Protein AF-A0A5N4E7I3-F1 (afdb_monomer)

Secondary structure (DSSP, 8-state):
---HHHHHHHHHHHTT-TTHHHHHHHHHH-TT-TTHHHHHHHHHHHHHSS-HHHHHHHHTTHHHHHHHHHHHHHH--TT--HHHHHHHHHHHHHHHB-TTSPBP-EEEEPP-TTS--SS--GGGS-S-HHHHHHHHTSPPPEEEEE--PPP-SS--TTT-

Foldseek 3Di:
DDPPVVLQVCLVCVVVPVVVVVVLLVLLVDQVRPCVLVSLVVLLVLCPDPDVSSVVVSVVCVVSLVVSVVVCVVVPPVVGDCSSQVSVLSNVCVVQADPVRDGDFDKDWDDDLLDDDPVDDNPVVDPPCVVSVVVVPDDTDIDTPDGGDDRDPGDDPVRD

pLDDT: mean 87.38, std 11.58, range [52.47, 97.75]

InterPro domains:
  IPR018619 Hyccin [PF09790] (5-160)
  IPR018619 Hyccin [PTHR31220] (2-160)

Organism: Camelus dromedarius (NCBI:txid9838)

Nearest PDB structures (foldseek):
  6bq1-assembly1_C  TM=8.301E-01  e=1.038E-11  Homo sapiens
  9b9g-assembly1_E  TM=8.744E-01  e=2.137E-10  Homo sapiens
  3w3v-assembly1_A  TM=6.519E-01  e=4.871E+00  Saccharomyces cerevisiae S288C

Solvent-accessible surface area (backbone atoms only — not comparable to full-atom values): 9645 Å² total; per-residue (Å²): 132,79,56,71,73,56,50,55,53,49,51,72,48,52,83,73,47,72,66,50,61,63,51,52,51,51,37,68,72,35,84,84,40,86,59,34,54,64,48,32,53,49,40,40,56,37,43,70,42,93,47,65,64,32,31,52,60,38,55,71,47,44,67,58,54,50,50,52,50,54,54,47,67,71,65,69,52,83,83,58,70,60,43,60,56,52,35,52,46,50,52,49,49,57,64,34,32,46,98,86,66,47,65,40,66,45,64,51,67,56,86,54,72,49,42,72,54,102,86,48,55,38,88,76,60,68,98,54,61,76,59,35,57,59,53,47,72,50,77,75,54,71,45,74,82,40,65,75,56,78,82,67,95,71,82,45,96,86,78,101

Sequence (160 aa):
ALPDTQITNYAATLHRKKTLVPALYKVIQDLNNELLEPVCHQLFELYRSSEVRLKRFTLQFLPELMWVYLRLTVSRDRQSNGCIEALLLGIYNLEIADKDGNNKVLSFTIPSLSKPSIYHEPSTIGSMALTEGALCQHDLIRVVYSDLHPQRETFTAQNR

Mean predicted aligned error: 7.5 Å

Structure (mmCIF, N/CA/C/O backbone):
data_AF-A0A5N4E7I3-F1
#
_entry.id   AF-A0A5N4E7I3-F1
#
loop_
_atom_site.group_PDB
_atom_site.id
_atom_site.type_symbol
_atom_site.label_atom_id
_atom_site.label_alt_id
_atom_site.label_comp_id
_atom_site.label_asym_id
_atom_site.label_entity_id
_atom_site.label_seq_id
_atom_site.pdbx_PDB_ins_code
_atom_site.Cartn_x
_atom_site.Cartn_y
_atom_site.Cartn_z
_atom_site.occupancy
_atom_site.B_iso_or_equiv
_atom_site.auth_seq_id
_atom_site.auth_comp_id
_atom_site.auth_asym_id
_atom_site.auth_atom_id
_atom_site.pdbx_PDB_model_num
ATOM 1 N N . ALA A 1 1 ? 6.390 -11.609 18.947 1.00 55.41 1 ALA A N 1
ATOM 2 C CA . ALA A 1 1 ? 6.247 -11.915 17.509 1.00 55.41 1 ALA A CA 1
ATOM 3 C C . ALA A 1 1 ? 5.877 -13.387 17.352 1.00 55.41 1 ALA A C 1
ATOM 5 O O . ALA A 1 1 ? 6.383 -14.198 18.121 1.00 55.41 1 ALA A O 1
ATOM 6 N N . LEU A 1 2 ? 4.970 -13.725 16.430 1.00 55.78 2 LEU A N 1
ATOM 7 C CA . LEU A 1 2 ? 4.677 -15.124 16.087 1.00 55.78 2 LEU A CA 1
ATOM 8 C C . LEU A 1 2 ? 5.881 -15.729 15.332 1.00 55.78 2 LEU A C 1
ATOM 10 O O . LEU A 1 2 ? 6.520 -14.998 14.581 1.00 55.78 2 LEU A O 1
ATOM 14 N N . PRO A 1 3 ? 6.192 -17.028 15.488 1.00 71.69 3 PRO A N 1
ATOM 15 C CA . PRO A 1 3 ? 7.193 -17.712 14.666 1.00 71.69 3 PRO A CA 1
ATOM 16 C C . PRO A 1 3 ? 6.847 -17.641 13.167 1.00 71.69 3 PRO A C 1
ATOM 18 O O . PRO A 1 3 ? 5.673 -17.767 12.808 1.00 71.69 3 PRO A O 1
ATOM 21 N N . ASP A 1 4 ? 7.843 -17.520 12.284 1.00 67.25 4 ASP A N 1
ATOM 22 C CA . ASP A 1 4 ? 7.648 -17.318 10.830 1.00 67.25 4 ASP A CA 1
ATOM 23 C C . ASP A 1 4 ? 6.758 -18.386 10.161 1.00 67.25 4 ASP A C 1
ATOM 25 O O . ASP A 1 4 ? 5.925 -18.095 9.292 1.00 67.25 4 ASP A O 1
ATOM 29 N N . THR A 1 5 ? 6.856 -19.636 10.620 1.00 71.19 5 THR A N 1
ATOM 30 C CA . THR A 1 5 ? 6.005 -20.746 10.162 1.00 71.19 5 THR A CA 1
ATOM 31 C C . THR A 1 5 ? 4.538 -20.568 10.562 1.00 71.19 5 THR A C 1
ATOM 33 O O . THR A 1 5 ? 3.634 -20.913 9.799 1.00 71.19 5 THR A O 1
ATOM 36 N N . GLN A 1 6 ? 4.268 -19.978 11.728 1.00 80.56 6 GLN A N 1
ATOM 37 C CA . GLN A 1 6 ? 2.908 -19.693 12.192 1.00 80.56 6 GLN A CA 1
ATOM 38 C C . GLN A 1 6 ? 2.298 -18.486 11.468 1.00 80.56 6 GLN A C 1
ATOM 40 O O . GLN A 1 6 ? 1.103 -18.509 11.171 1.00 80.56 6 GLN A O 1
ATOM 45 N N . ILE A 1 7 ? 3.103 -17.475 11.118 1.00 85.00 7 ILE A N 1
ATOM 46 C CA . ILE A 1 7 ? 2.658 -16.297 10.350 1.00 85.00 7 ILE A CA 1
ATOM 47 C C . ILE A 1 7 ? 2.156 -16.717 8.965 1.00 85.00 7 ILE A C 1
ATOM 49 O O . ILE A 1 7 ? 1.065 -16.324 8.548 1.00 85.00 7 ILE A O 1
ATOM 53 N N . THR A 1 8 ? 2.912 -17.579 8.286 1.00 86.88 8 THR A N 1
ATOM 54 C CA . THR A 1 8 ? 2.558 -18.094 6.955 1.00 86.88 8 THR A CA 1
ATOM 55 C C . THR A 1 8 ? 1.234 -18.872 6.988 1.00 86.88 8 THR A C 1
ATOM 57 O O . THR A 1 8 ? 0.354 -18.664 6.148 1.00 86.88 8 THR A O 1
ATOM 60 N N . ASN A 1 9 ? 1.050 -19.732 7.997 1.00 88.94 9 ASN A N 1
ATOM 61 C CA . ASN A 1 9 ? -0.186 -20.497 8.197 1.00 88.94 9 ASN A CA 1
ATOM 62 C C . ASN A 1 9 ? -1.377 -19.598 8.559 1.00 88.94 9 ASN A C 1
ATOM 64 O O . ASN A 1 9 ? -2.493 -19.792 8.066 1.00 88.94 9 ASN A O 1
ATOM 68 N N . TYR A 1 10 ? -1.150 -18.581 9.390 1.00 89.56 10 TYR A N 1
ATOM 69 C CA . TYR A 1 10 ? -2.165 -17.589 9.723 1.00 89.56 10 TYR A CA 1
ATOM 70 C C . TYR A 1 10 ? -2.628 -16.824 8.477 1.00 89.56 10 TYR A C 1
ATOM 72 O O . TYR A 1 10 ? -3.826 -16.763 8.192 1.00 89.56 10 TYR A O 1
ATOM 80 N N . ALA A 1 11 ? -1.689 -16.325 7.670 1.00 90.69 11 ALA A N 1
ATOM 81 C CA . ALA A 1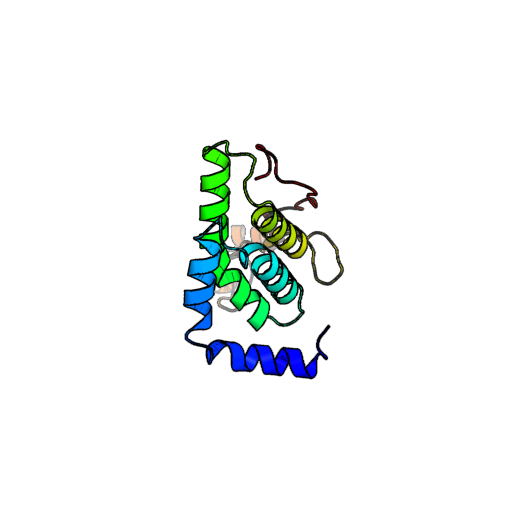 11 ? -1.984 -15.635 6.418 1.00 90.69 11 ALA A CA 1
ATOM 82 C C . ALA A 1 11 ? -2.782 -16.517 5.446 1.00 90.69 11 ALA A C 1
ATOM 84 O O . ALA A 1 11 ? -3.738 -16.062 4.813 1.00 90.69 11 ALA A O 1
ATOM 85 N N . ALA A 1 12 ? -2.440 -17.806 5.381 1.00 89.88 12 ALA A N 1
ATOM 86 C CA . ALA A 1 12 ? -3.148 -18.783 4.566 1.00 89.88 12 ALA A CA 1
ATOM 87 C C . ALA A 1 12 ? -4.574 -19.072 5.054 1.00 89.88 12 ALA A C 1
ATOM 89 O O . ALA A 1 12 ? -5.382 -19.532 4.260 1.00 89.88 12 ALA A O 1
ATOM 90 N N . THR A 1 13 ? -4.923 -18.816 6.315 1.00 90.44 13 THR A N 1
ATOM 91 C CA . THR A 1 13 ? -6.262 -19.110 6.864 1.00 90.44 13 THR A CA 1
ATOM 92 C C . THR A 1 13 ? -7.136 -17.871 7.034 1.00 90.44 13 THR A C 1
ATOM 94 O O . THR A 1 13 ? -8.348 -17.999 7.211 1.00 90.44 13 THR A O 1
ATOM 97 N N . LEU A 1 14 ? -6.563 -16.672 6.913 1.00 88.25 14 LEU A N 1
ATOM 98 C CA . LEU A 1 14 ? -7.246 -15.399 7.144 1.00 88.25 14 LEU A CA 1
ATOM 99 C C . LEU A 1 14 ? -8.484 -15.204 6.257 1.00 88.25 14 LEU A C 1
ATOM 101 O O . LEU A 1 14 ? -9.533 -14.788 6.743 1.00 88.25 14 LEU A O 1
ATOM 105 N N . HIS A 1 15 ? -8.404 -15.614 4.988 1.00 83.88 15 HIS A N 1
ATOM 106 C CA . HIS A 1 15 ? -9.522 -15.558 4.037 1.00 83.88 15 HIS A CA 1
ATOM 107 C C . HIS A 1 15 ? -10.738 -16.406 4.461 1.00 83.88 15 HIS A C 1
ATOM 109 O O . HIS A 1 15 ? -11.854 -16.169 4.001 1.00 83.88 15 HIS A O 1
ATOM 115 N N . ARG A 1 16 ? -10.549 -17.401 5.341 1.00 88.12 16 ARG A N 1
ATOM 116 C CA . ARG A 1 16 ? -11.638 -18.248 5.857 1.00 88.12 16 ARG A CA 1
ATOM 117 C C . ARG A 1 16 ? -12.465 -17.533 6.927 1.00 88.12 16 ARG A C 1
ATOM 119 O O . ARG A 1 16 ? -13.604 -17.923 7.174 1.00 88.12 16 ARG A O 1
ATOM 126 N N . LYS A 1 17 ? -11.934 -16.470 7.540 1.00 89.56 17 LYS A N 1
ATOM 127 C CA . LYS A 1 17 ? -12.611 -15.675 8.575 1.00 89.56 17 LYS A CA 1
ATOM 128 C C . LYS A 1 17 ? -13.552 -14.639 7.946 1.00 89.56 17 LYS A C 1
ATOM 130 O O . LYS A 1 17 ? -13.321 -13.438 8.036 1.00 89.56 17 LYS A O 1
ATOM 135 N N . LYS A 1 18 ? -14.631 -15.104 7.308 1.00 90.06 18 LYS A N 1
ATOM 136 C CA . LYS A 1 18 ? -15.554 -14.258 6.518 1.00 90.06 18 LYS A CA 1
ATOM 137 C C . LYS A 1 18 ? -16.193 -13.102 7.300 1.00 90.06 18 LYS A C 1
ATOM 139 O O . LYS A 1 18 ? -16.509 -12.076 6.713 1.00 90.06 18 LYS A O 1
ATOM 144 N N . THR A 1 19 ? -16.373 -13.252 8.611 1.00 95.62 19 THR A N 1
ATOM 145 C CA . THR A 1 19 ? -16.963 -12.222 9.483 1.00 95.62 19 THR A CA 1
ATOM 146 C C . THR A 1 19 ? -15.968 -11.148 9.917 1.00 95.62 19 THR A C 1
ATOM 148 O O . THR A 1 19 ? -16.386 -10.072 10.336 1.00 95.62 19 THR A O 1
ATOM 151 N N . LEU A 1 20 ? -14.663 -11.414 9.799 1.00 95.25 20 LEU A N 1
ATOM 152 C CA . LEU A 1 20 ? -13.617 -10.523 10.293 1.00 95.25 20 LEU A CA 1
ATOM 153 C C . LEU A 1 20 ? -13.551 -9.228 9.486 1.00 95.25 20 LEU A C 1
ATOM 155 O O . LEU A 1 20 ? -13.521 -8.156 10.073 1.00 95.25 20 LEU A O 1
ATOM 159 N N . VAL A 1 21 ? -13.549 -9.316 8.154 1.00 95.31 21 VAL A N 1
ATOM 160 C CA . VAL A 1 21 ? -13.415 -8.131 7.291 1.00 95.31 21 VAL A CA 1
ATOM 161 C C . VAL A 1 21 ? -14.559 -7.134 7.529 1.00 95.31 21 VAL A C 1
ATOM 163 O O . VAL A 1 21 ? -14.257 -5.984 7.842 1.00 95.31 21 VAL A O 1
ATOM 166 N N . PRO A 1 22 ? -15.850 -7.534 7.509 1.00 96.31 22 PRO A N 1
ATOM 167 C CA . PRO A 1 22 ? -16.942 -6.618 7.843 1.00 96.31 22 PRO A CA 1
ATOM 168 C C . PRO A 1 22 ? -16.855 -6.043 9.263 1.00 96.31 22 PRO A C 1
ATOM 170 O O . PRO A 1 22 ? -17.208 -4.886 9.473 1.00 96.31 22 PRO A O 1
ATOM 173 N N . ALA A 1 23 ? -16.394 -6.827 10.243 1.00 96.94 23 ALA A N 1
ATOM 174 C CA . ALA A 1 23 ? -16.219 -6.342 11.611 1.00 96.94 23 ALA A CA 1
ATOM 175 C C . ALA A 1 23 ? -15.113 -5.278 11.704 1.00 96.94 23 ALA A C 1
ATOM 177 O O . ALA A 1 23 ? -15.307 -4.261 12.361 1.00 96.94 23 ALA A O 1
ATOM 178 N N . LEU A 1 24 ? -13.994 -5.471 10.999 1.00 96.94 24 LEU A N 1
ATOM 179 C CA . LEU A 1 24 ? -12.907 -4.492 10.939 1.00 96.94 24 LEU A CA 1
ATOM 180 C C . LEU A 1 24 ? -13.346 -3.193 10.255 1.00 96.94 24 LEU A C 1
ATOM 182 O O . LEU A 1 24 ? -13.033 -2.125 10.767 1.00 96.94 24 LEU A O 1
ATOM 186 N N . TYR A 1 25 ? -14.132 -3.262 9.173 1.00 97.12 25 TYR A N 1
ATOM 187 C CA . TYR A 1 25 ? -14.732 -2.060 8.576 1.00 97.12 25 TYR A CA 1
ATOM 188 C C . TYR A 1 25 ? -15.599 -1.295 9.580 1.00 97.12 25 TYR A C 1
ATOM 190 O O . TYR A 1 25 ? -15.451 -0.084 9.701 1.00 97.12 25 TYR A O 1
ATOM 198 N N . LYS A 1 26 ? -16.447 -1.990 10.352 1.00 96.88 26 LYS A N 1
ATOM 199 C CA . LYS A 1 26 ? -17.266 -1.346 11.394 1.00 96.88 26 LYS A CA 1
ATOM 200 C C . LYS A 1 26 ? -16.416 -0.651 12.457 1.00 96.88 26 LYS A C 1
ATOM 202 O O . LYS A 1 26 ? -16.748 0.462 12.838 1.00 96.88 26 LYS A O 1
ATOM 207 N N . VAL A 1 27 ? -15.329 -1.285 12.905 1.00 96.38 27 VAL A N 1
ATOM 208 C CA . VAL A 1 27 ? -14.398 -0.680 13.873 1.00 96.38 27 VAL A CA 1
ATOM 209 C C . VAL A 1 27 ? -13.716 0.556 13.281 1.00 96.38 27 VAL A C 1
ATOM 211 O O . VAL A 1 27 ? -13.627 1.567 13.959 1.00 96.38 27 VAL A O 1
ATOM 214 N N . ILE A 1 28 ? -13.272 0.508 12.020 1.00 95.38 28 ILE A N 1
ATOM 215 C CA . ILE A 1 28 ? -12.620 1.647 11.347 1.00 95.38 28 ILE A CA 1
ATOM 216 C C . ILE A 1 28 ? -13.592 2.824 11.156 1.00 95.38 28 ILE A C 1
ATOM 218 O O . ILE A 1 28 ? -13.197 3.983 11.273 1.00 95.38 28 ILE A O 1
ATOM 222 N N . GLN A 1 29 ? -14.861 2.534 10.867 1.00 93.56 29 GLN A N 1
ATOM 223 C CA . GLN A 1 29 ? -15.901 3.542 10.646 1.00 93.56 29 GLN A CA 1
ATOM 224 C C . GLN A 1 29 ? -16.395 4.201 11.941 1.00 93.56 29 GLN A C 1
ATOM 226 O O . GLN A 1 29 ? -16.838 5.352 11.916 1.00 93.56 29 GLN A O 1
ATOM 231 N N . ASP A 1 30 ? -16.331 3.483 13.062 1.00 92.25 30 ASP A N 1
ATOM 232 C CA . ASP A 1 30 ? -16.734 3.964 14.379 1.00 92.25 30 ASP A CA 1
ATOM 233 C C . ASP A 1 30 ? -15.530 4.514 15.153 1.00 92.25 30 ASP A C 1
ATOM 235 O O . ASP A 1 30 ? -14.767 3.793 15.789 1.00 92.25 30 ASP A O 1
ATOM 239 N N . LEU A 1 31 ? -15.368 5.835 15.119 1.00 85.00 31 LEU A N 1
ATOM 240 C CA . LEU A 1 31 ? -14.250 6.518 15.770 1.00 85.00 31 LEU A CA 1
ATOM 241 C C . LEU A 1 31 ? -14.278 6.444 17.299 1.00 85.00 31 LEU A C 1
ATOM 243 O O . LEU A 1 31 ? -13.247 6.642 17.928 1.00 85.00 31 LEU A O 1
ATOM 247 N N . ASN A 1 32 ? -15.421 6.150 17.910 1.00 87.94 32 ASN A N 1
ATOM 248 C CA . ASN A 1 32 ? -15.494 6.006 19.363 1.00 87.94 32 ASN A CA 1
ATOM 249 C C . ASN A 1 32 ? -15.272 4.551 19.799 1.00 87.94 32 ASN A C 1
ATOM 251 O O . ASN A 1 32 ? -15.430 4.224 20.974 1.00 87.94 32 ASN A O 1
ATOM 255 N N . ASN A 1 33 ? -14.922 3.667 18.861 1.00 91.12 33 ASN A N 1
ATOM 256 C CA . ASN A 1 33 ? -14.730 2.260 19.142 1.00 91.12 33 ASN A CA 1
ATOM 257 C C . ASN A 1 33 ? -13.413 2.016 19.887 1.00 91.12 33 ASN A C 1
ATOM 259 O O . ASN A 1 33 ? -12.329 2.277 19.365 1.00 91.12 33 ASN A O 1
ATOM 263 N N . GLU A 1 34 ? -13.501 1.418 21.074 1.00 92.75 34 GLU A N 1
ATOM 264 C CA . GLU A 1 34 ? -12.345 1.069 21.914 1.00 92.75 34 GLU A CA 1
ATOM 265 C C . GLU A 1 34 ? -11.355 0.113 21.220 1.00 92.75 34 GLU A C 1
ATOM 267 O O . GLU A 1 34 ? -10.182 0.045 21.583 1.00 92.75 34 GLU A O 1
ATOM 272 N N . LEU A 1 35 ? -11.801 -0.620 20.191 1.00 95.38 35 LEU A N 1
ATOM 273 C CA . LEU A 1 35 ? -10.956 -1.540 19.431 1.00 95.38 35 LEU A CA 1
ATOM 274 C C . LEU A 1 35 ? -10.172 -0.860 18.303 1.00 95.38 35 LEU A C 1
ATOM 276 O O . LEU A 1 35 ? -9.345 -1.519 17.672 1.00 95.38 35 LEU A O 1
ATOM 280 N N . LEU A 1 36 ? -10.403 0.423 18.018 1.00 94.38 36 LEU A N 1
ATOM 281 C CA . LEU A 1 36 ? -9.802 1.080 16.858 1.00 94.38 36 LEU A CA 1
ATOM 282 C C . LEU A 1 36 ? -8.274 1.147 16.944 1.00 94.38 36 LEU A C 1
ATOM 284 O O . LEU A 1 36 ? -7.588 0.775 15.992 1.00 94.38 36 LEU A O 1
ATOM 288 N N . GLU A 1 37 ? -7.729 1.586 18.077 1.00 94.62 37 GLU A N 1
ATOM 289 C CA . GLU A 1 37 ? -6.282 1.656 18.297 1.00 94.62 37 GLU A CA 1
ATOM 290 C C . GLU A 1 37 ? -5.588 0.284 18.199 1.00 94.62 37 GLU A C 1
ATOM 292 O O . GLU A 1 37 ? -4.666 0.157 17.383 1.00 94.62 37 GLU A O 1
ATOM 297 N N . PRO A 1 38 ? -6.023 -0.774 18.920 1.00 96.31 38 PRO A N 1
ATOM 298 C CA . PRO A 1 38 ? -5.394 -2.087 18.791 1.00 96.31 38 PRO A CA 1
ATOM 299 C C . PRO A 1 38 ? -5.576 -2.689 17.393 1.00 96.31 38 PRO A C 1
ATOM 301 O O . PRO A 1 38 ? -4.682 -3.389 16.915 1.00 96.31 38 PRO A O 1
ATOM 304 N N . VAL A 1 39 ? -6.680 -2.394 16.695 1.00 96.69 39 VAL A N 1
ATOM 305 C CA . VAL A 1 39 ? -6.853 -2.789 15.288 1.00 96.69 39 VAL A CA 1
ATOM 306 C C . VAL A 1 39 ? -5.843 -2.077 14.390 1.00 96.69 39 VAL A C 1
ATOM 308 O O . VAL A 1 39 ? -5.193 -2.748 13.590 1.00 96.69 39 VAL A O 1
ATOM 311 N N . CYS A 1 40 ? -5.657 -0.763 14.527 1.00 97.00 40 CYS A N 1
ATOM 312 C CA . CYS A 1 40 ? -4.676 -0.017 13.735 1.00 97.00 40 CYS A CA 1
ATOM 313 C C . CYS A 1 40 ? -3.253 -0.534 13.979 1.00 97.00 40 CYS A C 1
ATOM 315 O O . CYS A 1 40 ? -2.515 -0.792 13.027 1.00 97.00 40 CYS A O 1
ATOM 317 N N . HIS A 1 41 ? -2.897 -0.770 15.243 1.00 96.62 41 HIS A N 1
ATOM 318 C CA . HIS A 1 41 ? -1.605 -1.345 15.608 1.00 96.62 41 HIS A CA 1
ATOM 319 C C . HIS A 1 41 ? -1.411 -2.745 15.007 1.00 96.62 41 HIS A C 1
ATOM 321 O O . HIS A 1 41 ? -0.386 -3.026 14.385 1.00 96.62 41 HIS A O 1
ATOM 327 N N . GLN A 1 42 ? -2.417 -3.617 15.113 1.00 96.44 42 GLN A N 1
ATOM 328 C CA . GLN A 1 42 ? -2.336 -4.962 14.550 1.00 96.44 42 GLN A CA 1
ATOM 329 C C . GLN A 1 42 ? -2.238 -4.933 13.019 1.00 96.44 42 GLN A C 1
ATOM 331 O O . GLN A 1 42 ? -1.471 -5.701 12.443 1.00 96.44 42 GLN A O 1
ATOM 336 N N . LEU A 1 43 ? -2.985 -4.054 12.347 1.00 97.31 43 LEU A N 1
ATOM 337 C CA . LEU A 1 43 ? -2.902 -3.870 10.897 1.00 97.31 43 LEU A CA 1
ATOM 338 C C . LEU A 1 43 ? -1.505 -3.409 10.464 1.00 97.31 43 LEU A C 1
ATOM 340 O O . LEU A 1 43 ? -1.004 -3.902 9.449 1.00 97.31 43 LEU A O 1
ATOM 344 N N . PHE A 1 44 ? -0.866 -2.533 11.245 1.00 97.75 44 PHE A N 1
ATOM 345 C CA . PHE A 1 44 ? 0.518 -2.123 11.016 1.00 97.75 44 PHE A CA 1
ATOM 346 C C . PHE A 1 44 ? 1.490 -3.299 11.165 1.00 97.75 44 PHE A C 1
ATOM 348 O O . PHE A 1 44 ? 2.299 -3.536 10.271 1.00 97.75 44 PHE A O 1
ATOM 355 N N . GLU A 1 45 ? 1.373 -4.099 12.227 1.00 96.12 45 GLU A N 1
ATOM 356 C CA . GLU A 1 45 ? 2.224 -5.283 12.420 1.00 96.12 45 GLU A CA 1
ATOM 357 C C . GLU A 1 45 ? 2.047 -6.319 11.297 1.00 96.12 45 GLU A C 1
ATOM 359 O O . GLU A 1 45 ? 3.025 -6.891 10.807 1.00 96.12 45 GLU A O 1
ATOM 364 N N . LEU A 1 46 ? 0.813 -6.522 10.820 1.00 95.25 46 LEU A N 1
ATOM 365 C CA . LEU A 1 46 ? 0.541 -7.364 9.650 1.00 95.25 46 LEU A CA 1
ATOM 366 C C . LEU A 1 46 ? 1.205 -6.804 8.382 1.00 95.25 46 LEU A C 1
ATOM 368 O O . LEU A 1 46 ? 1.763 -7.573 7.595 1.00 95.25 46 LEU A O 1
ATOM 372 N N . TYR A 1 47 ? 1.184 -5.483 8.198 1.00 96.00 47 TYR A N 1
ATOM 373 C CA . TYR A 1 47 ? 1.811 -4.815 7.058 1.00 96.00 47 TYR A CA 1
ATOM 374 C C . TYR A 1 47 ? 3.342 -4.858 7.101 1.00 96.00 47 TYR A C 1
ATOM 376 O O . TYR A 1 47 ? 3.997 -5.030 6.073 1.00 96.00 47 TYR A O 1
ATOM 384 N N . ARG A 1 48 ? 3.920 -4.738 8.297 1.00 94.12 48 ARG A N 1
ATOM 385 C CA . ARG A 1 48 ? 5.366 -4.797 8.535 1.00 94.12 48 ARG A CA 1
ATOM 386 C C . ARG A 1 48 ? 5.948 -6.191 8.294 1.00 94.12 48 ARG A C 1
ATOM 388 O O . ARG A 1 48 ? 7.140 -6.313 8.022 1.00 94.12 48 ARG A O 1
ATOM 395 N N . SER A 1 49 ? 5.124 -7.238 8.368 1.00 91.75 49 SER A N 1
ATOM 396 C CA . SER A 1 49 ? 5.555 -8.613 8.096 1.00 91.75 49 SER A CA 1
ATOM 397 C C . SER A 1 49 ? 6.107 -8.792 6.669 1.00 91.75 49 SER A C 1
ATOM 399 O O . SER A 1 49 ? 5.748 -8.074 5.734 1.00 91.75 49 SER A O 1
ATOM 401 N N . SER A 1 50 ? 6.962 -9.797 6.469 1.00 86.50 50 SER A N 1
ATOM 402 C CA . SER A 1 50 ? 7.492 -10.166 5.145 1.00 86.50 50 SER A CA 1
ATOM 403 C C . SER A 1 50 ? 6.463 -10.880 4.250 1.00 86.50 50 SER A C 1
ATOM 405 O O . SER A 1 50 ? 6.718 -11.107 3.066 1.00 86.50 50 SER A O 1
ATOM 407 N N . GLU A 1 51 ? 5.281 -11.209 4.780 1.00 92.69 51 GLU A N 1
ATOM 408 C CA . GLU A 1 51 ? 4.258 -12.004 4.104 1.00 92.69 51 GLU A CA 1
ATOM 409 C C . GLU A 1 51 ? 3.320 -11.124 3.260 1.00 92.69 51 GLU A C 1
ATOM 411 O O . GLU A 1 51 ? 2.466 -10.390 3.765 1.00 92.69 51 GLU A O 1
ATOM 416 N N . VAL A 1 52 ? 3.428 -11.255 1.934 1.00 92.81 52 VAL A N 1
ATOM 417 C CA . VAL A 1 52 ? 2.665 -10.461 0.952 1.00 92.81 52 VAL A CA 1
ATOM 418 C C . VAL A 1 52 ? 1.151 -10.583 1.152 1.00 92.81 52 VAL A C 1
ATOM 420 O O . VAL A 1 52 ? 0.423 -9.613 0.929 1.00 92.81 52 VAL A O 1
ATOM 423 N N . ARG A 1 53 ? 0.648 -11.743 1.596 1.00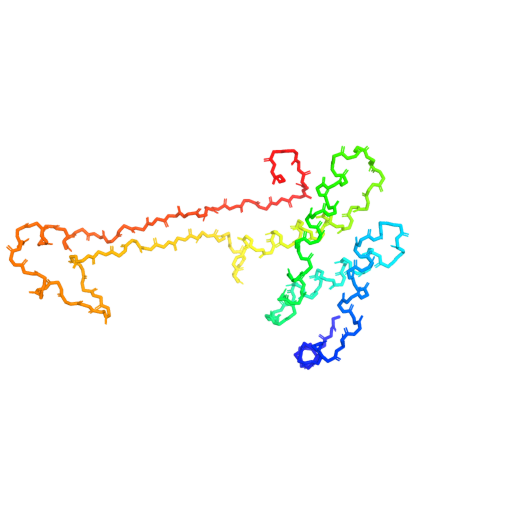 94.12 53 ARG A N 1
ATOM 424 C CA . ARG A 1 53 ? -0.789 -11.927 1.866 1.00 94.12 53 ARG A CA 1
ATOM 425 C C . ARG A 1 53 ? -1.289 -11.047 3.011 1.00 94.12 53 ARG A C 1
ATOM 427 O O . ARG A 1 53 ? -2.397 -10.526 2.914 1.00 94.12 53 ARG A O 1
ATOM 434 N N . LEU A 1 54 ? -0.484 -10.852 4.055 1.00 94.94 54 LEU A N 1
ATOM 435 C CA . LEU A 1 54 ? -0.839 -9.996 5.190 1.00 94.94 54 LEU A CA 1
ATOM 436 C C . LEU A 1 54 ? -0.769 -8.518 4.812 1.00 94.94 54 LEU A C 1
ATOM 438 O O . LEU A 1 54 ? -1.691 -7.772 5.134 1.00 94.94 54 LEU A O 1
ATOM 442 N N . LYS A 1 55 ? 0.235 -8.124 4.016 1.00 95.25 55 LYS A N 1
ATOM 443 C CA . LYS A 1 55 ? 0.291 -6.777 3.429 1.00 95.25 55 LYS A CA 1
ATOM 444 C C . LYS A 1 55 ? -0.966 -6.459 2.622 1.00 95.25 55 LYS A C 1
ATOM 446 O O . LYS A 1 55 ? -1.617 -5.449 2.867 1.00 95.25 55 LYS A O 1
ATOM 451 N N . ARG A 1 56 ? -1.358 -7.354 1.707 1.00 95.31 56 ARG A N 1
ATOM 452 C CA . ARG A 1 56 ? -2.587 -7.207 0.903 1.00 95.31 56 ARG A CA 1
ATOM 453 C C . ARG A 1 56 ? -3.846 -7.154 1.765 1.00 95.31 56 ARG A C 1
ATOM 455 O O . ARG A 1 56 ? -4.739 -6.368 1.473 1.00 95.31 56 ARG A O 1
ATOM 462 N N . PHE A 1 57 ? -3.907 -7.966 2.820 1.00 95.81 57 PHE A N 1
ATOM 463 C CA . PHE A 1 57 ? -5.018 -7.931 3.766 1.00 95.81 57 PHE A CA 1
ATOM 464 C C . PHE A 1 57 ? -5.138 -6.571 4.459 1.00 95.81 57 PHE A C 1
ATOM 466 O O . PHE A 1 57 ? -6.247 -6.065 4.574 1.00 95.81 57 PHE A O 1
ATOM 473 N N . THR A 1 58 ? -4.033 -5.954 4.883 1.00 96.75 58 THR A N 1
ATOM 474 C CA . THR A 1 58 ? -4.076 -4.594 5.441 1.00 96.75 58 THR A CA 1
ATOM 475 C C . THR A 1 58 ? -4.473 -3.563 4.378 1.00 96.75 58 THR A C 1
ATOM 477 O O . THR A 1 58 ? -5.338 -2.727 4.635 1.00 96.75 58 THR A O 1
ATOM 480 N N . LEU A 1 59 ? -3.919 -3.652 3.161 1.00 96.88 59 LEU A N 1
ATOM 481 C CA . LEU A 1 59 ? -4.184 -2.690 2.079 1.00 96.88 59 LEU A CA 1
ATOM 482 C C . LEU A 1 59 ? -5.644 -2.643 1.622 1.00 96.88 59 LEU A C 1
ATOM 484 O O . LEU A 1 59 ? -6.076 -1.609 1.119 1.00 96.88 59 LEU A O 1
ATOM 488 N N . GLN A 1 60 ? -6.429 -3.705 1.818 1.00 96.00 60 GLN A N 1
ATOM 489 C CA . GLN A 1 60 ? -7.855 -3.674 1.470 1.00 96.00 60 GLN A CA 1
ATOM 490 C C . GLN A 1 60 ? -8.636 -2.615 2.277 1.00 96.00 60 GLN A C 1
ATOM 492 O O . GLN A 1 60 ? -9.643 -2.102 1.799 1.00 96.00 60 GLN A O 1
ATOM 497 N N . PHE A 1 61 ? -8.161 -2.262 3.479 1.00 97.44 61 PHE A N 1
ATOM 498 C CA . PHE A 1 61 ? -8.772 -1.246 4.341 1.00 97.44 61 PHE A CA 1
ATOM 499 C C . PHE A 1 61 ? -8.237 0.165 4.076 1.00 97.44 61 PHE A C 1
ATOM 501 O O . PHE A 1 61 ? -8.789 1.129 4.601 1.00 97.44 61 PHE A O 1
ATOM 508 N N . LEU A 1 62 ? -7.180 0.305 3.266 1.00 97.31 62 LEU A N 1
ATOM 509 C CA . LEU A 1 62 ? -6.516 1.584 3.014 1.00 97.31 62 LEU A CA 1
ATOM 510 C C . LEU A 1 62 ? -7.475 2.673 2.496 1.00 97.31 62 LEU A C 1
ATOM 512 O O . LEU A 1 62 ? -7.419 3.777 3.035 1.00 97.31 62 LEU A O 1
ATOM 516 N N . PRO A 1 63 ? -8.395 2.400 1.544 1.00 97.50 63 PRO A N 1
ATOM 517 C CA . PRO A 1 63 ? -9.341 3.418 1.086 1.00 97.50 63 PRO A CA 1
ATOM 518 C C . PRO A 1 63 ? -10.251 3.944 2.206 1.00 97.50 63 PRO A C 1
ATOM 520 O O . PRO A 1 63 ? -10.509 5.143 2.276 1.00 97.50 63 PRO A O 1
ATOM 523 N N . GLU A 1 64 ? -10.695 3.067 3.111 1.00 97.06 64 GLU A N 1
ATOM 524 C CA . GLU A 1 64 ? -11.552 3.446 4.241 1.00 97.06 64 GLU A CA 1
ATOM 525 C C . GLU A 1 64 ? -10.776 4.255 5.284 1.00 97.06 64 GLU A C 1
ATOM 527 O O . GLU A 1 64 ? -11.249 5.286 5.753 1.00 97.06 64 GLU A O 1
ATOM 532 N N . LEU A 1 65 ? -9.551 3.825 5.604 1.00 96.12 65 LEU A N 1
ATOM 533 C CA . LEU A 1 65 ? -8.654 4.543 6.511 1.00 96.12 65 LEU A CA 1
ATOM 534 C C . LEU A 1 65 ? -8.354 5.954 5.990 1.00 96.12 65 LEU A C 1
ATOM 536 O O . LEU A 1 65 ? -8.423 6.915 6.755 1.00 96.12 65 LEU A O 1
ATOM 540 N N . MET A 1 66 ? -8.083 6.091 4.686 1.00 94.94 66 MET A N 1
ATOM 541 C CA . MET A 1 66 ? -7.893 7.390 4.037 1.00 94.94 66 MET A CA 1
ATOM 542 C C . MET A 1 66 ? -9.152 8.252 4.116 1.00 94.94 66 MET A C 1
ATOM 544 O O . MET A 1 66 ? -9.067 9.428 4.462 1.00 94.94 66 MET A O 1
ATOM 548 N N . TRP A 1 67 ? -10.321 7.681 3.822 1.00 94.44 67 TRP A N 1
ATOM 549 C CA . TRP A 1 67 ? -11.592 8.398 3.908 1.00 94.44 67 TRP A CA 1
ATOM 550 C C . TRP A 1 67 ? -11.843 8.950 5.316 1.00 94.44 67 TRP A C 1
ATOM 552 O O . TRP A 1 67 ? -12.118 10.142 5.481 1.00 94.44 67 TRP A O 1
ATOM 562 N N . VAL A 1 68 ? -11.695 8.102 6.335 1.00 92.94 68 VAL A N 1
ATOM 563 C CA . VAL A 1 68 ? -11.883 8.477 7.740 1.00 92.94 68 VAL A CA 1
ATOM 564 C C . VAL A 1 68 ? -10.870 9.546 8.164 1.00 92.94 68 VAL A C 1
ATOM 566 O O . VAL A 1 68 ? -11.267 10.559 8.746 1.00 92.94 68 VAL A O 1
ATOM 569 N N . TYR A 1 69 ? -9.591 9.378 7.812 1.00 92.00 69 TYR A N 1
ATOM 570 C CA . TYR A 1 69 ? -8.533 10.356 8.086 1.00 92.00 69 TYR A CA 1
ATOM 571 C C . TYR A 1 69 ? -8.827 11.730 7.463 1.00 92.00 69 TYR A C 1
ATOM 573 O O . TYR A 1 69 ? -8.782 12.759 8.146 1.00 92.00 69 TYR A O 1
ATOM 581 N N . LEU A 1 70 ? -9.179 11.765 6.175 1.00 91.00 70 LEU A N 1
ATOM 582 C CA . LEU A 1 70 ? -9.467 13.012 5.464 1.00 91.00 70 LEU A CA 1
ATOM 583 C C . LEU A 1 70 ? -10.721 13.700 6.013 1.00 91.00 70 LEU A C 1
ATOM 585 O O . LEU A 1 70 ? -10.727 14.921 6.183 1.00 91.00 70 LEU A O 1
ATOM 589 N N . ARG A 1 71 ? -11.763 12.933 6.359 1.00 89.50 71 ARG A N 1
ATOM 590 C CA . ARG A 1 71 ? -12.980 13.463 6.990 1.00 89.50 71 ARG A CA 1
ATOM 591 C C . ARG A 1 71 ? -12.675 14.137 8.332 1.00 89.50 71 ARG A C 1
ATOM 593 O O . ARG A 1 71 ? -13.156 15.245 8.568 1.00 89.50 71 ARG A O 1
ATOM 600 N N . LEU A 1 72 ? -11.859 13.503 9.175 1.00 85.94 72 LEU A N 1
ATOM 601 C CA . LEU A 1 72 ? -11.430 14.047 10.473 1.00 85.94 72 LEU A CA 1
ATOM 602 C C . LEU A 1 72 ? -10.585 15.312 10.330 1.00 85.94 72 LEU A C 1
ATOM 604 O O . LEU A 1 72 ? -10.732 16.281 11.073 1.00 85.94 72 LEU A O 1
ATOM 608 N N . THR A 1 73 ? -9.728 15.324 9.316 1.00 83.38 73 THR A N 1
ATOM 609 C CA . THR A 1 73 ? -8.864 16.462 9.014 1.00 83.38 73 THR A CA 1
ATOM 610 C C . THR A 1 73 ? -9.668 17.731 8.694 1.00 83.38 73 THR A C 1
ATOM 612 O O . THR A 1 73 ? -9.232 18.843 9.004 1.00 83.38 73 THR A O 1
ATOM 615 N N . VAL A 1 74 ? -10.856 17.586 8.095 1.00 82.00 74 VAL A N 1
ATOM 616 C CA . VAL A 1 74 ? -11.746 18.708 7.754 1.00 82.00 74 VAL A CA 1
ATOM 617 C C . VAL A 1 74 ? -12.585 19.170 8.950 1.00 82.00 74 VAL A C 1
ATOM 619 O O . VAL A 1 74 ? -12.837 20.369 9.079 1.00 82.00 74 VAL A O 1
ATOM 622 N N . SER A 1 75 ? -12.990 18.269 9.852 1.00 73.38 75 SER A N 1
ATOM 623 C CA . SER A 1 75 ? -13.898 18.598 10.962 1.00 73.38 75 SER A CA 1
ATOM 624 C C . SER A 1 75 ? -13.262 19.421 12.092 1.00 73.38 75 SER A C 1
ATOM 626 O O . SER A 1 75 ? -13.987 19.869 12.975 1.00 73.38 75 SER A O 1
ATOM 628 N N . ARG A 1 76 ? -11.936 19.664 12.067 1.00 64.31 76 ARG A N 1
ATOM 629 C CA . ARG A 1 76 ? -11.150 20.384 13.105 1.00 64.31 76 ARG A CA 1
ATOM 630 C C . ARG A 1 76 ? -11.311 19.830 14.526 1.00 64.31 76 ARG A C 1
ATOM 632 O O . ARG A 1 76 ? -10.873 20.467 15.485 1.00 64.31 76 ARG A O 1
ATOM 639 N N . ASP A 1 77 ? -11.888 18.644 14.653 1.00 61.31 77 ASP A N 1
ATOM 640 C CA . ASP A 1 77 ? -12.085 17.967 15.921 1.00 61.31 77 ASP A CA 1
ATOM 641 C C . ASP A 1 77 ? -10.766 17.297 16.325 1.00 61.31 77 ASP A C 1
ATOM 643 O O . ASP A 1 77 ? -10.475 16.158 15.969 1.00 61.31 77 ASP A O 1
ATOM 647 N N . ARG A 1 78 ? -9.889 18.069 16.982 1.00 55.22 78 ARG A N 1
ATOM 648 C CA . ARG A 1 78 ? -8.499 17.681 17.306 1.00 55.22 78 ARG A CA 1
ATOM 649 C C . ARG A 1 78 ? -8.393 16.553 18.338 1.00 55.22 78 ARG A C 1
ATOM 651 O O . ARG A 1 78 ? -7.278 16.150 18.655 1.00 55.22 78 ARG A O 1
ATOM 658 N N . GLN A 1 79 ? -9.513 16.048 18.856 1.00 55.34 79 GLN A N 1
ATOM 659 C CA . GLN A 1 79 ? -9.554 14.808 19.638 1.00 55.34 79 GLN A CA 1
ATOM 660 C C . GLN A 1 79 ? -9.446 13.546 18.760 1.00 55.34 79 GLN A C 1
ATOM 662 O O . GLN A 1 79 ? -9.385 12.441 19.287 1.00 55.34 79 GLN A O 1
ATOM 667 N N . SER A 1 80 ? -9.376 13.702 17.434 1.00 56.34 80 SER A N 1
ATOM 668 C CA . SER A 1 80 ? -9.341 12.620 16.452 1.00 56.34 80 SER A CA 1
ATOM 669 C C . SER A 1 80 ? -8.184 11.629 16.648 1.00 56.34 80 SER A C 1
ATOM 671 O O . SER A 1 80 ? -7.013 11.999 16.580 1.00 56.34 80 SER A O 1
ATOM 673 N N . ASN A 1 81 ? -8.543 10.356 16.814 1.00 66.44 81 ASN A N 1
ATOM 674 C CA . ASN A 1 81 ? -7.682 9.183 16.981 1.00 66.44 81 ASN A CA 1
ATOM 675 C C . ASN A 1 81 ? -6.427 9.174 16.086 1.00 66.44 81 ASN A C 1
ATOM 677 O O . ASN A 1 81 ? -6.468 8.747 14.929 1.00 66.44 81 ASN A O 1
ATOM 681 N N . GLY A 1 82 ? -5.282 9.563 16.654 1.00 87.19 82 GLY A N 1
ATOM 682 C CA . GLY A 1 82 ? -3.978 9.570 15.976 1.00 87.19 82 GLY A CA 1
ATOM 683 C C . GLY A 1 82 ? -3.477 8.188 15.536 1.00 87.19 82 GLY A C 1
ATOM 684 O O . GLY A 1 82 ? -2.482 8.099 14.825 1.00 87.19 82 GLY A O 1
ATOM 685 N N . CYS A 1 83 ? -4.165 7.102 15.905 1.00 92.69 83 CYS A N 1
ATOM 686 C CA . CYS A 1 83 ? -3.809 5.743 15.503 1.00 92.69 83 CYS A CA 1
ATOM 687 C C . CYS A 1 83 ? -3.986 5.494 13.995 1.00 92.69 83 CYS A C 1
ATOM 689 O O . CYS A 1 83 ? -3.166 4.791 13.405 1.00 92.69 83 CYS A O 1
ATOM 691 N N . ILE A 1 84 ? -4.995 6.101 13.352 1.00 94.38 84 ILE A N 1
ATOM 692 C CA . ILE A 1 84 ? -5.184 5.999 11.894 1.00 94.38 84 ILE A CA 1
ATOM 693 C C . ILE A 1 84 ? -4.065 6.753 11.172 1.00 94.38 84 ILE A C 1
ATOM 695 O O . ILE A 1 84 ? -3.468 6.218 10.240 1.00 94.38 84 ILE A O 1
ATOM 699 N N . GLU A 1 85 ? -3.744 7.967 11.626 1.00 93.81 85 GLU A N 1
ATOM 700 C CA . GLU A 1 85 ? -2.627 8.748 11.088 1.00 93.81 85 GLU A CA 1
ATOM 701 C C . GLU A 1 85 ? -1.301 7.993 11.238 1.00 93.81 85 GLU A C 1
ATOM 703 O O . GLU A 1 85 ? -0.578 7.829 10.256 1.00 93.81 85 GLU A O 1
ATOM 708 N N . ALA A 1 86 ? -1.021 7.453 12.426 1.00 95.44 86 ALA A N 1
ATOM 709 C CA . ALA A 1 86 ? 0.180 6.666 12.685 1.00 95.44 86 ALA A CA 1
ATOM 710 C C . ALA A 1 86 ? 0.265 5.414 11.795 1.00 95.44 86 ALA A C 1
ATOM 712 O O . ALA A 1 86 ? 1.339 5.103 11.279 1.00 95.44 86 ALA A O 1
ATOM 713 N N . LEU A 1 87 ? -0.855 4.716 11.568 1.00 97.12 87 LEU A N 1
ATOM 714 C CA . LEU A 1 87 ? -0.911 3.572 10.654 1.00 97.12 87 LEU A CA 1
ATOM 715 C C . LEU A 1 87 ? -0.588 3.988 9.212 1.00 97.12 87 LEU A C 1
ATOM 717 O O . LEU A 1 87 ? 0.254 3.358 8.573 1.00 97.12 87 LEU A O 1
ATOM 721 N N . LEU A 1 88 ? -1.233 5.040 8.702 1.00 97.06 88 LEU A N 1
ATOM 722 C CA . LEU A 1 88 ? -1.017 5.537 7.338 1.00 97.06 88 LEU A CA 1
ATOM 723 C C . LEU A 1 88 ? 0.425 6.022 7.135 1.00 97.06 88 LEU A C 1
ATOM 725 O O . LEU A 1 88 ? 1.062 5.669 6.141 1.00 97.06 88 LEU A O 1
ATOM 729 N N . LEU A 1 89 ? 0.961 6.769 8.099 1.00 96.44 89 LEU A N 1
ATOM 730 C CA . LEU A 1 89 ? 2.341 7.245 8.096 1.00 96.44 89 LEU A CA 1
ATOM 731 C C . LEU A 1 89 ? 3.343 6.084 8.157 1.00 96.44 89 LEU A C 1
ATOM 733 O O . LEU A 1 89 ? 4.342 6.074 7.436 1.00 96.44 89 LEU A O 1
ATOM 737 N N . GLY A 1 90 ? 3.061 5.078 8.986 1.00 96.69 90 GLY A N 1
ATOM 738 C CA . GLY A 1 90 ? 3.860 3.862 9.079 1.00 96.69 90 GLY A CA 1
ATOM 739 C C . GLY A 1 90 ? 3.877 3.074 7.768 1.00 96.69 90 GLY A C 1
ATOM 740 O O . GLY A 1 90 ? 4.942 2.636 7.333 1.00 96.69 90 GLY A O 1
ATOM 741 N N . ILE A 1 91 ? 2.721 2.930 7.110 1.00 97.06 91 ILE A N 1
ATOM 742 C CA . ILE A 1 91 ? 2.612 2.301 5.783 1.00 97.06 91 ILE A CA 1
ATOM 743 C C . ILE A 1 91 ? 3.433 3.083 4.754 1.00 97.06 91 ILE A C 1
ATOM 745 O O . ILE A 1 91 ? 4.220 2.479 4.029 1.00 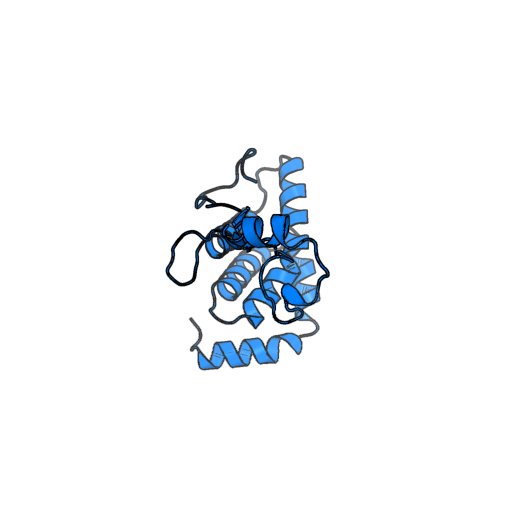97.06 91 ILE A O 1
ATOM 749 N N . TYR A 1 92 ? 3.298 4.412 4.720 1.00 96.44 92 TYR A N 1
ATOM 750 C CA . TYR A 1 92 ? 4.073 5.273 3.826 1.00 96.44 92 TYR A CA 1
ATOM 751 C C . TYR A 1 92 ? 5.582 5.073 4.016 1.00 96.44 92 TYR A C 1
ATOM 753 O O . TYR A 1 92 ? 6.282 4.761 3.055 1.00 96.44 92 TYR A O 1
ATOM 761 N N . ASN A 1 93 ? 6.074 5.168 5.254 1.00 95.69 93 ASN A N 1
ATOM 762 C CA . ASN A 1 93 ? 7.500 5.029 5.555 1.00 95.69 93 ASN A CA 1
ATOM 763 C C . ASN A 1 93 ? 8.047 3.635 5.193 1.00 95.69 93 ASN A C 1
ATOM 765 O O . ASN A 1 93 ? 9.188 3.517 4.752 1.00 95.69 93 ASN A O 1
ATOM 769 N N . LEU A 1 94 ? 7.239 2.578 5.335 1.00 95.06 94 LEU A N 1
ATOM 770 C CA . LEU A 1 94 ? 7.612 1.235 4.879 1.00 95.06 94 LEU A CA 1
ATOM 771 C C . LEU A 1 94 ? 7.619 1.110 3.349 1.00 95.06 94 LEU A C 1
ATOM 773 O O . LEU A 1 94 ? 8.408 0.340 2.803 1.00 95.06 94 LEU A O 1
ATOM 777 N N . GLU A 1 95 ? 6.755 1.837 2.642 1.00 94.25 95 GLU A N 1
ATOM 778 C CA . GLU A 1 95 ? 6.682 1.764 1.181 1.00 94.25 95 GLU A CA 1
ATOM 779 C C . GLU A 1 95 ? 7.743 2.582 0.462 1.00 94.25 95 GLU A C 1
ATOM 781 O O . GLU A 1 95 ? 8.192 2.167 -0.606 1.00 94.25 95 GLU A O 1
ATOM 786 N N . ILE A 1 96 ? 8.204 3.688 1.033 1.00 94.38 96 ILE A N 1
ATOM 787 C CA . ILE A 1 96 ? 9.272 4.482 0.417 1.00 94.38 96 ILE A CA 1
ATOM 788 C C . ILE A 1 96 ? 10.646 3.806 0.518 1.00 94.38 96 ILE A C 1
ATOM 790 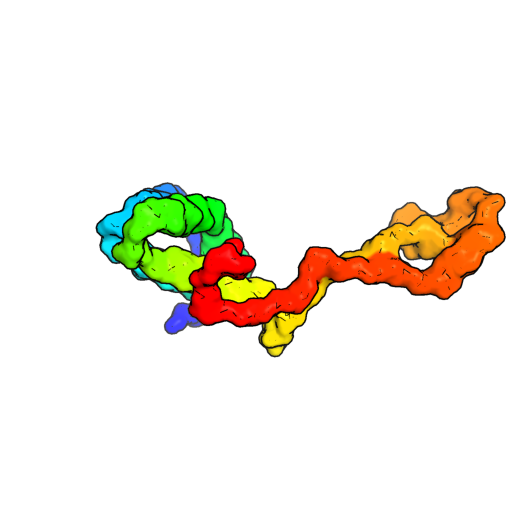O O . ILE A 1 96 ? 11.528 4.157 -0.254 1.00 94.38 96 ILE A O 1
ATOM 794 N N . ALA A 1 97 ? 10.827 2.823 1.408 1.00 91.69 97 ALA A N 1
ATOM 795 C CA . ALA A 1 97 ? 12.083 2.091 1.584 1.00 91.69 97 ALA A CA 1
ATOM 796 C C . ALA A 1 97 ? 12.080 0.737 0.847 1.00 91.69 97 ALA A C 1
ATOM 798 O O . ALA A 1 97 ? 11.077 0.015 0.830 1.00 91.69 97 ALA A O 1
ATOM 799 N N . ASP A 1 98 ? 13.195 0.379 0.210 1.00 86.00 98 ASP A N 1
ATOM 800 C CA . ASP A 1 98 ? 13.441 -0.924 -0.409 1.00 86.00 98 ASP A CA 1
ATOM 801 C C . ASP A 1 98 ? 13.799 -2.004 0.622 1.00 86.00 98 ASP A C 1
ATOM 803 O O . ASP A 1 98 ? 13.750 -1.793 1.832 1.00 86.00 98 ASP A O 1
ATOM 807 N N . LYS A 1 99 ? 14.091 -3.216 0.136 1.00 82.25 99 LYS A N 1
ATOM 808 C CA . LYS A 1 99 ? 14.420 -4.355 1.005 1.00 82.25 99 LYS A CA 1
ATOM 809 C C . LYS A 1 99 ? 15.731 -4.156 1.770 1.00 82.25 99 LYS A C 1
ATOM 811 O O . LYS A 1 99 ? 15.904 -4.789 2.806 1.00 82.25 99 LYS A O 1
ATOM 816 N N . ASP A 1 100 ? 16.604 -3.295 1.259 1.00 85.94 100 ASP A N 1
ATOM 817 C CA . ASP A 1 100 ? 17.913 -2.972 1.816 1.00 85.94 100 ASP A CA 1
ATOM 818 C C . ASP A 1 100 ? 17.859 -1.698 2.686 1.00 85.94 100 ASP A C 1
ATOM 820 O O . ASP A 1 100 ? 18.863 -1.298 3.270 1.00 85.94 100 ASP A O 1
ATOM 824 N N . GLY A 1 101 ? 16.677 -1.078 2.814 1.00 83.31 101 GLY A N 1
ATOM 825 C CA . GLY A 1 101 ? 16.443 0.132 3.600 1.00 83.31 101 GLY A CA 1
ATOM 826 C C . GLY A 1 101 ? 16.758 1.436 2.863 1.00 83.31 101 GLY A C 1
ATOM 827 O O . GLY A 1 101 ? 16.692 2.501 3.476 1.00 83.31 101 GLY A O 1
ATOM 828 N N . ASN A 1 102 ? 17.074 1.387 1.567 1.00 88.69 102 ASN A N 1
ATOM 829 C CA . ASN A 1 102 ? 17.310 2.585 0.766 1.00 88.69 102 ASN A CA 1
ATOM 830 C C . ASN A 1 102 ? 15.993 3.152 0.235 1.00 88.69 102 ASN A C 1
ATOM 832 O O . ASN A 1 102 ? 15.024 2.430 0.010 1.00 88.69 102 ASN A O 1
ATOM 836 N N . ASN A 1 103 ? 15.963 4.454 -0.029 1.00 89.81 103 ASN 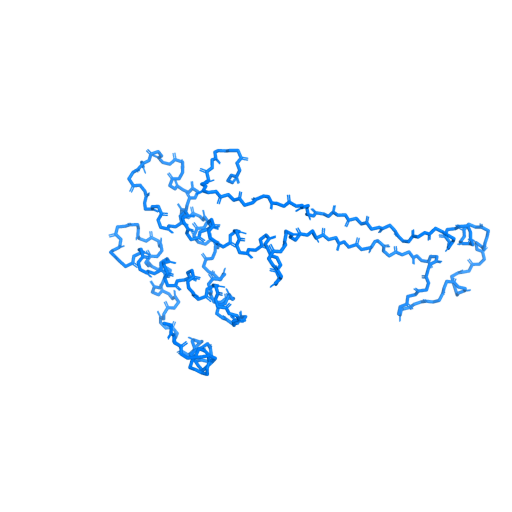A N 1
ATOM 837 C CA . ASN A 1 103 ? 14.797 5.088 -0.633 1.00 89.81 103 ASN A CA 1
ATOM 838 C C . ASN A 1 103 ? 14.566 4.564 -2.062 1.00 89.81 103 ASN A C 1
ATOM 840 O O . ASN A 1 103 ? 15.463 4.582 -2.909 1.00 89.81 103 ASN A O 1
ATOM 844 N N . LYS A 1 104 ? 13.337 4.130 -2.345 1.00 92.06 104 LYS A N 1
ATOM 845 C CA . LYS A 1 104 ? 12.914 3.635 -3.655 1.00 92.06 104 LYS A CA 1
ATOM 846 C C . LYS A 1 104 ? 12.804 4.783 -4.653 1.00 92.06 104 LYS A C 1
ATOM 848 O O . LYS A 1 104 ? 12.108 5.764 -4.409 1.00 92.06 104 LYS A O 1
ATOM 853 N N . VAL A 1 105 ? 13.394 4.584 -5.829 1.00 93.00 105 VAL A N 1
ATOM 854 C CA . VAL A 1 105 ? 13.115 5.375 -7.035 1.00 93.00 105 VAL A CA 1
ATOM 855 C C . VAL A 1 105 ? 12.346 4.499 -8.008 1.00 93.00 105 VAL A C 1
ATOM 857 O O . VAL A 1 105 ? 12.850 3.456 -8.436 1.00 93.00 105 VAL A O 1
ATOM 860 N N . LEU A 1 106 ? 11.137 4.915 -8.383 1.00 93.56 106 LEU A N 1
ATOM 861 C CA . LEU A 1 106 ? 10.340 4.193 -9.365 1.00 93.56 106 LEU A CA 1
ATOM 862 C C . LEU A 1 106 ? 10.513 4.820 -10.744 1.00 93.56 106 LEU A C 1
ATOM 864 O O . LEU A 1 106 ? 10.230 5.996 -10.989 1.00 93.56 106 LEU A O 1
ATOM 868 N N . SER A 1 107 ? 10.964 3.985 -11.668 1.00 95.19 107 SER A N 1
ATOM 869 C CA . SER A 1 107 ? 11.240 4.367 -13.042 1.00 95.19 107 SER A CA 1
ATOM 870 C C . SER A 1 107 ? 10.792 3.285 -14.003 1.00 95.19 107 SER A C 1
ATOM 872 O O . SER A 1 107 ? 10.828 2.104 -13.653 1.00 95.19 107 SER A O 1
ATOM 874 N N . PHE A 1 108 ? 10.519 3.669 -15.237 1.00 95.81 108 PHE A N 1
ATOM 875 C CA . PHE A 1 108 ? 10.386 2.733 -16.341 1.00 95.81 108 PHE A CA 1
ATOM 876 C C . PHE A 1 108 ? 11.177 3.231 -17.547 1.00 95.81 108 PHE A C 1
ATOM 878 O O . PHE A 1 108 ? 11.562 4.398 -17.634 1.00 95.81 108 PHE A O 1
ATOM 885 N N . THR A 1 109 ? 11.431 2.322 -18.475 1.00 95.44 109 THR A N 1
ATOM 886 C CA . THR A 1 109 ? 12.109 2.629 -19.729 1.00 95.44 109 THR A CA 1
ATOM 887 C C . THR A 1 109 ? 11.062 2.791 -20.820 1.00 95.44 109 THR A C 1
ATOM 889 O O . THR A 1 109 ? 10.202 1.922 -20.975 1.00 95.44 109 THR A O 1
ATOM 892 N N . ILE A 1 110 ? 11.116 3.892 -21.569 1.00 93.00 110 ILE A N 1
ATOM 893 C CA . ILE A 1 110 ? 10.239 4.088 -22.724 1.00 93.00 110 ILE A CA 1
ATOM 894 C C . ILE A 1 110 ? 10.680 3.104 -23.820 1.00 93.00 110 ILE A C 1
ATOM 896 O O . ILE A 1 110 ? 11.848 3.139 -24.218 1.00 93.00 110 ILE A O 1
ATOM 900 N N . PRO A 1 111 ? 9.790 2.219 -24.309 1.00 91.25 111 PRO A N 1
ATOM 901 C CA . PRO A 1 111 ? 10.130 1.302 -25.387 1.00 91.25 111 PRO A CA 1
ATOM 902 C C . PRO A 1 111 ? 10.384 2.070 -26.688 1.00 91.25 111 PRO A C 1
ATOM 904 O O . PRO A 1 111 ? 9.758 3.094 -26.954 1.00 91.25 111 PRO A O 1
ATOM 907 N N . SER A 1 112 ? 11.288 1.550 -27.516 1.00 86.06 112 SER A N 1
ATOM 908 C CA . SER A 1 112 ? 11.623 2.121 -28.822 1.00 86.06 112 SER A CA 1
ATOM 909 C C . SER A 1 112 ? 11.489 1.059 -29.903 1.00 86.06 112 SER A C 1
ATOM 911 O O . SER A 1 112 ? 11.918 -0.075 -29.702 1.00 86.06 112 SER A O 1
ATOM 913 N N . LEU A 1 113 ? 10.924 1.430 -31.054 1.00 85.75 113 LEU A N 1
ATOM 914 C CA . LEU A 1 113 ? 10.870 0.555 -32.229 1.00 85.75 113 LEU A CA 1
ATOM 915 C C . LEU A 1 113 ? 12.256 0.360 -32.856 1.00 85.75 113 LEU A C 1
ATOM 917 O O . LEU A 1 113 ? 12.539 -0.717 -33.367 1.00 85.75 113 LEU A O 1
ATOM 921 N N . SER A 1 114 ? 13.149 1.339 -32.689 1.00 83.81 114 SER A N 1
ATOM 922 C CA . SER A 1 114 ? 14.530 1.300 -33.185 1.00 83.81 114 SER A CA 1
ATOM 923 C C . SER A 1 114 ? 15.455 0.395 -32.362 1.00 83.81 114 SER A C 1
ATOM 925 O O . SER A 1 114 ? 16.636 0.273 -32.680 1.00 83.81 114 SER A O 1
ATOM 927 N N . LYS A 1 115 ? 14.953 -0.213 -31.280 1.00 85.88 115 LYS A N 1
ATOM 928 C CA . LYS A 1 115 ? 15.668 -1.201 -30.463 1.00 85.88 115 LYS A CA 1
ATOM 929 C C . LYS A 1 115 ? 14.927 -2.539 -30.543 1.00 85.88 115 LYS A C 1
ATOM 931 O O . LYS A 1 115 ? 13.696 -2.539 -30.504 1.00 85.88 115 LYS A O 1
ATOM 936 N N . PRO A 1 116 ? 15.642 -3.672 -30.634 1.00 88.50 116 PRO A N 1
ATOM 937 C CA . PRO A 1 116 ? 15.002 -4.979 -30.628 1.00 88.50 116 PRO A CA 1
ATOM 938 C C . PRO A 1 116 ? 14.254 -5.212 -29.318 1.00 88.50 116 PRO A C 1
ATOM 940 O O . PRO A 1 116 ? 14.682 -4.776 -28.244 1.00 88.50 116 PRO A O 1
ATOM 943 N N . SER A 1 117 ? 13.122 -5.900 -29.416 1.00 90.56 117 SER A N 1
ATOM 944 C CA . SER A 1 117 ? 12.290 -6.263 -28.273 1.00 90.56 117 SER A CA 1
ATOM 945 C C . SER A 1 117 ? 11.858 -7.725 -28.367 1.00 90.56 117 SER A C 1
ATOM 947 O O . SER A 1 117 ? 12.087 -8.394 -29.370 1.00 90.56 117 SER A O 1
ATOM 949 N N . ILE A 1 118 ? 11.181 -8.234 -27.335 1.00 95.00 118 ILE A N 1
ATOM 950 C CA . ILE A 1 118 ? 10.638 -9.604 -27.352 1.00 95.00 118 ILE A CA 1
ATOM 951 C C . ILE A 1 118 ? 9.535 -9.811 -28.407 1.00 95.00 118 ILE A C 1
ATOM 953 O O . ILE A 1 118 ? 9.135 -10.947 -28.643 1.00 95.00 118 ILE A O 1
ATOM 957 N N . TYR A 1 119 ? 9.024 -8.731 -29.008 1.00 92.69 119 TYR A N 1
ATOM 958 C CA . TYR A 1 119 ? 7.913 -8.767 -29.961 1.00 92.69 119 TYR A CA 1
ATOM 959 C C . TYR A 1 119 ? 8.319 -8.420 -31.394 1.00 92.69 119 TYR A C 1
ATOM 961 O O . TYR A 1 119 ? 7.562 -8.722 -32.315 1.00 92.69 119 TYR A O 1
ATOM 969 N N . HIS A 1 120 ? 9.467 -7.769 -31.602 1.00 89.06 120 HIS A N 1
ATOM 970 C CA . HIS A 1 120 ? 9.861 -7.298 -32.928 1.00 89.06 120 HIS A CA 1
ATOM 971 C C . HIS A 1 120 ? 11.375 -7.151 -33.081 1.00 89.06 120 HIS A C 1
ATOM 973 O O . HIS A 1 120 ? 12.095 -6.861 -32.124 1.00 89.06 120 HIS A O 1
ATOM 979 N N . GLU A 1 121 ? 11.823 -7.273 -34.329 1.00 88.62 121 GLU A N 1
ATOM 980 C CA . GLU A 1 121 ? 13.180 -6.946 -34.758 1.00 88.62 121 GLU A CA 1
ATOM 981 C C . GLU A 1 121 ? 13.131 -5.644 -35.583 1.00 88.62 121 GLU A C 1
ATOM 983 O O . GLU A 1 121 ?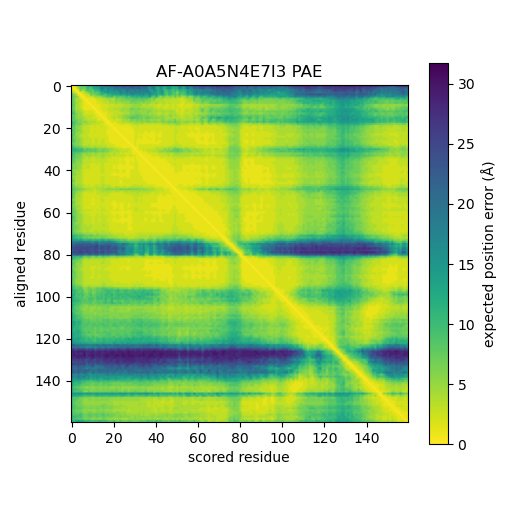 12.327 -5.580 -36.519 1.00 88.62 121 GLU A O 1
ATOM 988 N N . PRO A 1 122 ? 13.949 -4.610 -35.302 1.00 83.38 122 PRO A N 1
ATOM 989 C CA . PRO A 1 122 ? 13.841 -3.310 -35.975 1.00 83.38 122 PRO A CA 1
ATOM 990 C C . PRO A 1 122 ? 13.995 -3.419 -37.495 1.00 83.38 122 PRO A C 1
ATOM 992 O O . PRO A 1 122 ? 13.269 -2.782 -38.243 1.00 83.38 122 PRO A O 1
ATOM 995 N N . SER A 1 123 ? 14.835 -4.349 -37.968 1.00 79.31 123 SER A N 1
ATOM 996 C CA . SER A 1 123 ? 15.048 -4.611 -39.400 1.00 79.31 123 SER A CA 1
ATOM 997 C C . SER A 1 123 ? 13.790 -5.038 -40.171 1.00 79.31 123 SER A C 1
ATOM 999 O O . SER A 1 123 ? 13.763 -4.942 -41.398 1.00 79.31 123 SER A O 1
ATOM 1001 N N . THR A 1 124 ? 12.747 -5.503 -39.476 1.00 80.31 124 THR A N 1
ATOM 1002 C CA . THR A 1 124 ? 11.461 -5.891 -40.081 1.00 80.31 124 THR A CA 1
ATOM 1003 C C . THR A 1 124 ? 10.511 -4.709 -40.282 1.00 80.31 124 THR A C 1
ATOM 1005 O O . THR A 1 124 ? 9.556 -4.806 -41.055 1.00 80.31 124 THR A O 1
ATOM 1008 N N . ILE A 1 125 ? 10.783 -3.580 -39.626 1.00 72.50 125 ILE A N 1
ATOM 1009 C CA . ILE A 1 125 ? 10.041 -2.329 -39.755 1.00 72.50 125 ILE A CA 1
ATOM 1010 C C . ILE A 1 125 ? 10.706 -1.570 -40.915 1.00 72.50 125 ILE A C 1
ATOM 1012 O O . ILE A 1 125 ? 11.851 -1.153 -40.822 1.00 72.50 125 ILE A O 1
ATOM 1016 N N . GLY A 1 126 ? 10.032 -1.517 -42.071 1.00 67.25 126 GLY A N 1
ATOM 1017 C CA . GLY A 1 126 ? 10.639 -1.219 -43.381 1.00 67.25 126 GLY A CA 1
ATOM 1018 C C . GLY A 1 126 ? 11.509 0.050 -43.503 1.00 67.25 126 GLY A C 1
ATOM 1019 O O . GLY A 1 126 ? 11.464 0.945 -42.670 1.00 67.25 126 GLY A O 1
ATOM 1020 N N . SER A 1 127 ? 12.276 0.121 -44.605 1.00 58.41 127 SER A N 1
ATOM 1021 C CA . SER A 1 127 ? 13.350 1.072 -44.984 1.00 58.41 127 SER A CA 1
ATOM 1022 C C . SER A 1 127 ? 13.199 2.573 -44.632 1.00 58.41 127 SER A C 1
ATOM 1024 O O . SER A 1 127 ? 13.275 3.434 -45.506 1.00 58.41 127 SER A O 1
ATOM 1026 N N . MET A 1 128 ? 13.154 2.920 -43.347 1.00 58.38 128 MET A N 1
ATOM 1027 C CA . MET A 1 128 ? 13.579 4.221 -42.804 1.00 58.38 128 MET A CA 1
ATOM 1028 C C . MET A 1 128 ? 14.928 4.075 -42.074 1.00 58.38 128 MET A C 1
ATOM 1030 O O . MET A 1 128 ? 15.164 4.635 -41.004 1.00 58.38 128 MET A O 1
ATOM 1034 N N . ALA A 1 129 ? 15.839 3.306 -42.681 1.00 56.16 129 ALA A N 1
ATOM 1035 C CA . ALA A 1 129 ? 17.106 2.864 -42.094 1.00 56.16 129 ALA A CA 1
ATOM 1036 C C . ALA A 1 129 ? 18.038 4.008 -41.637 1.00 56.16 129 ALA A C 1
ATOM 1038 O O . ALA A 1 129 ? 18.864 3.809 -40.748 1.00 56.16 129 ALA A O 1
ATOM 1039 N N . LEU A 1 130 ? 17.900 5.214 -42.206 1.00 52.47 130 LEU A N 1
ATOM 1040 C CA . LEU A 1 130 ? 18.742 6.366 -41.860 1.00 52.47 130 LEU A CA 1
ATOM 1041 C C . LEU A 1 130 ? 18.351 7.025 -40.526 1.00 52.47 130 LEU A C 1
ATOM 1043 O O . LEU A 1 130 ? 19.234 7.500 -39.816 1.00 52.47 130 LEU A O 1
ATOM 1047 N N . THR A 1 131 ? 17.067 7.026 -40.145 1.00 63.44 131 THR A N 1
ATOM 1048 C CA . THR A 1 131 ? 16.630 7.550 -38.836 1.00 63.44 131 THR A CA 1
ATOM 1049 C C . THR A 1 131 ? 16.688 6.483 -37.752 1.00 63.44 131 THR A C 1
ATOM 1051 O O . THR A 1 131 ? 17.069 6.784 -36.625 1.00 63.44 131 THR A O 1
ATOM 1054 N N . GLU A 1 132 ? 16.375 5.226 -38.078 1.00 59.94 132 GLU A N 1
ATOM 1055 C CA . GLU A 1 132 ? 16.460 4.136 -37.100 1.00 59.94 132 GLU A CA 1
ATOM 1056 C C . GLU A 1 132 ? 17.893 3.817 -36.684 1.00 59.94 132 GLU A C 1
ATOM 1058 O O . GLU A 1 132 ? 18.138 3.627 -35.498 1.00 59.94 132 GLU A O 1
ATOM 1063 N N . GLY A 1 133 ? 18.852 3.803 -37.617 1.00 61.91 133 GLY A N 1
ATOM 1064 C CA . GLY A 1 133 ? 20.257 3.571 -37.280 1.00 61.91 133 GLY A CA 1
ATOM 1065 C C . GLY A 1 133 ? 20.812 4.639 -36.333 1.00 61.91 133 GLY A C 1
ATOM 1066 O O . GLY A 1 133 ? 21.512 4.308 -35.379 1.00 61.91 133 GLY A O 1
ATOM 1067 N N . ALA A 1 134 ? 20.437 5.905 -36.544 1.00 67.44 134 ALA A N 1
ATOM 1068 C CA . ALA A 1 134 ? 20.799 7.008 -35.656 1.00 67.44 134 ALA A CA 1
ATOM 1069 C C . ALA A 1 134 ? 20.122 6.883 -34.276 1.00 67.44 134 ALA A C 1
ATOM 1071 O O . ALA A 1 134 ? 20.771 7.066 -33.250 1.00 67.44 134 ALA A O 1
ATOM 1072 N N . LEU A 1 135 ? 18.840 6.504 -34.228 1.00 68.31 135 LEU A N 1
ATOM 1073 C CA . LEU A 1 135 ? 18.104 6.316 -32.971 1.00 68.31 135 LEU A CA 1
ATOM 1074 C C . LEU A 1 135 ? 18.533 5.059 -32.200 1.00 68.31 135 LEU A C 1
ATOM 1076 O O . LEU A 1 135 ? 18.515 5.059 -30.971 1.00 68.31 135 LEU A O 1
ATOM 1080 N N . CYS A 1 136 ? 18.967 4.006 -32.890 1.00 66.62 136 CY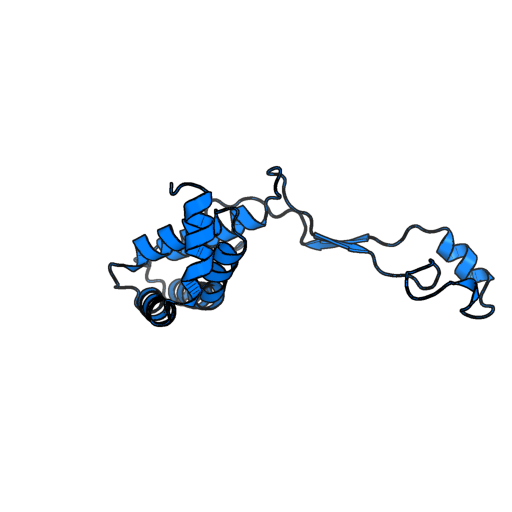S A N 1
ATOM 1081 C CA . CYS A 1 136 ? 19.497 2.791 -32.275 1.00 66.62 136 CYS A CA 1
ATOM 1082 C C . CYS A 1 136 ? 20.834 3.042 -31.560 1.00 66.62 136 CYS A C 1
ATOM 1084 O O . CYS A 1 136 ? 21.183 2.306 -30.639 1.00 66.62 136 CYS A O 1
ATOM 1086 N N . GLN A 1 137 ? 21.572 4.095 -31.918 1.00 69.25 137 GLN A N 1
ATOM 1087 C CA . GLN A 1 137 ? 22.795 4.475 -31.204 1.00 69.25 137 GLN A CA 1
ATOM 1088 C C . GLN A 1 137 ? 22.515 5.165 -29.865 1.00 69.25 137 GLN A C 1
ATOM 1090 O O . GLN A 1 137 ? 23.373 5.147 -28.987 1.00 69.25 137 GLN A O 1
ATOM 1095 N N . HIS A 1 138 ? 21.322 5.731 -29.676 1.00 77.75 138 HIS A N 1
ATOM 1096 C CA . HIS A 1 138 ? 20.943 6.324 -28.401 1.00 77.75 138 HIS A CA 1
ATOM 1097 C C . HIS A 1 138 ? 20.504 5.255 -27.401 1.00 77.75 138 HIS A C 1
ATOM 1099 O O . HIS A 1 138 ? 19.868 4.255 -27.753 1.00 77.75 138 HIS A O 1
ATOM 1105 N N . ASP A 1 139 ? 20.836 5.470 -26.132 1.00 82.50 139 ASP A N 1
ATOM 1106 C CA . ASP A 1 139 ? 20.288 4.662 -25.052 1.00 82.50 139 ASP A CA 1
ATOM 1107 C C . ASP A 1 139 ? 18.781 4.875 -24.935 1.00 82.50 139 ASP A C 1
ATOM 1109 O O . ASP A 1 139 ? 18.238 5.936 -25.257 1.00 82.50 139 ASP A O 1
ATOM 1113 N N . LEU A 1 140 ? 18.088 3.834 -24.473 1.00 85.88 140 LEU A N 1
ATOM 1114 C CA . LEU A 1 140 ? 16.670 3.954 -24.179 1.00 85.88 140 LEU A CA 1
ATOM 1115 C C . LEU A 1 140 ? 16.456 4.996 -23.081 1.00 85.88 140 LEU A C 1
ATOM 1117 O O . LEU A 1 140 ? 17.179 5.048 -22.086 1.00 85.88 140 LEU A O 1
ATOM 1121 N N . ILE A 1 141 ? 15.408 5.795 -23.244 1.00 90.31 141 ILE A N 1
ATOM 1122 C CA . ILE A 1 141 ? 15.073 6.843 -22.288 1.00 90.31 141 ILE A CA 1
ATOM 1123 C C . ILE A 1 141 ? 14.489 6.192 -21.034 1.00 90.31 141 ILE A C 1
ATOM 1125 O O . ILE A 1 141 ? 13.431 5.557 -21.078 1.00 90.31 141 ILE A O 1
ATOM 1129 N N . ARG A 1 142 ? 15.167 6.381 -19.900 1.00 93.94 142 ARG A N 1
ATOM 1130 C CA . ARG A 1 142 ? 14.657 6.017 -18.576 1.00 93.94 142 ARG A CA 1
ATOM 1131 C C . ARG A 1 142 ? 13.933 7.211 -17.967 1.00 93.94 142 ARG A C 1
ATOM 1133 O O . ARG A 1 142 ? 14.520 8.276 -17.803 1.00 93.94 142 ARG A O 1
ATOM 1140 N N . VAL A 1 143 ? 12.675 7.014 -17.593 1.00 95.50 143 VAL A N 1
ATOM 1141 C CA . VAL A 1 143 ? 11.834 8.034 -16.963 1.00 95.50 143 VAL A CA 1
ATOM 1142 C C . VAL A 1 143 ? 11.592 7.658 -15.511 1.00 95.50 143 VAL A C 1
ATOM 1144 O O . VAL A 1 143 ? 11.140 6.551 -15.217 1.00 95.50 143 VAL A O 1
ATOM 1147 N N . VAL A 1 144 ? 11.886 8.586 -14.603 1.00 95.94 144 VAL A N 1
ATOM 1148 C CA . VAL A 1 144 ? 11.500 8.498 -13.190 1.00 95.94 144 VAL A CA 1
ATOM 1149 C C . VAL A 1 144 ? 10.115 9.119 -13.051 1.00 95.94 144 VAL A C 1
ATOM 1151 O O . VAL A 1 144 ? 9.929 10.281 -13.396 1.00 95.94 144 VAL A O 1
ATOM 1154 N N . TYR A 1 145 ? 9.139 8.340 -12.584 1.00 93.81 145 TYR A N 1
ATOM 1155 C CA . TYR A 1 145 ? 7.763 8.820 -12.383 1.00 93.81 145 TYR A CA 1
ATOM 1156 C C . TYR A 1 145 ? 7.412 9.005 -10.905 1.00 93.81 145 TYR A C 1
ATOM 1158 O O . TYR A 1 145 ? 6.477 9.730 -10.581 1.00 93.81 145 TYR A O 1
ATOM 1166 N N . SER A 1 146 ? 8.158 8.358 -10.008 1.00 92.88 146 SER A N 1
ATOM 1167 C CA . SER A 1 146 ? 8.108 8.612 -8.574 1.00 92.88 146 SER A CA 1
ATOM 1168 C C . SER A 1 146 ? 9.531 8.624 -8.046 1.00 92.88 146 SER A C 1
ATOM 1170 O O . SER A 1 146 ? 10.239 7.618 -8.124 1.00 92.88 146 SER A O 1
ATOM 1172 N N . ASP A 1 147 ? 9.936 9.779 -7.539 1.00 88.25 147 ASP A N 1
ATOM 1173 C CA . ASP A 1 147 ? 11.293 10.034 -7.072 1.00 88.25 147 ASP A CA 1
ATOM 1174 C C . ASP A 1 147 ? 11.487 9.613 -5.600 1.00 88.25 147 ASP A C 1
ATOM 1176 O O . ASP A 1 147 ? 10.601 9.002 -4.993 1.00 88.25 147 ASP A O 1
ATOM 1180 N N . LEU A 1 148 ? 12.651 9.939 -5.038 1.00 90.38 148 LEU A N 1
ATOM 1181 C CA . LEU A 1 148 ? 13.029 9.724 -3.645 1.00 90.38 148 LEU A CA 1
ATOM 1182 C C . LEU A 1 148 ? 12.092 10.475 -2.691 1.00 90.38 148 LEU A C 1
ATOM 1184 O O . LEU A 1 148 ? 12.244 11.669 -2.427 1.00 90.38 148 LEU A O 1
ATOM 1188 N N . HIS A 1 149 ? 11.142 9.740 -2.127 1.00 93.00 149 HIS A N 1
ATOM 1189 C CA . HIS A 1 149 ? 10.266 10.247 -1.080 1.00 93.00 149 HIS A CA 1
ATOM 1190 C C . HIS A 1 149 ? 10.982 10.213 0.278 1.00 93.00 149 HIS A C 1
ATOM 1192 O O . HIS A 1 149 ? 11.492 9.159 0.658 1.00 93.00 149 HIS A O 1
ATOM 1198 N N . PRO A 1 150 ? 11.050 11.332 1.024 1.00 92.88 150 PRO A N 1
ATOM 1199 C CA . PRO A 1 150 ? 11.701 11.363 2.329 1.00 92.88 150 PRO A CA 1
ATOM 1200 C C . PRO A 1 150 ? 10.806 10.760 3.416 1.00 92.88 150 PRO A C 1
ATOM 1202 O O . PRO A 1 150 ? 9.594 10.971 3.419 1.00 92.88 150 PRO A O 1
ATOM 1205 N N . GLN A 1 151 ? 11.418 10.095 4.398 1.00 93.69 151 GLN A N 1
ATOM 1206 C CA . GLN A 1 151 ? 10.716 9.646 5.599 1.00 93.69 151 GLN A CA 1
ATOM 1207 C C . GLN A 1 151 ? 10.027 10.820 6.305 1.00 93.69 151 GLN A C 1
ATOM 1209 O O . GLN A 1 151 ? 10.558 11.935 6.366 1.00 93.69 151 GLN A O 1
ATOM 1214 N N . ARG A 1 152 ? 8.832 10.569 6.843 1.00 94.81 152 ARG A N 1
ATOM 1215 C CA . ARG A 1 152 ? 8.039 11.565 7.568 1.00 94.81 152 ARG A CA 1
ATOM 1216 C C . ARG A 1 152 ? 7.754 11.101 8.990 1.00 94.8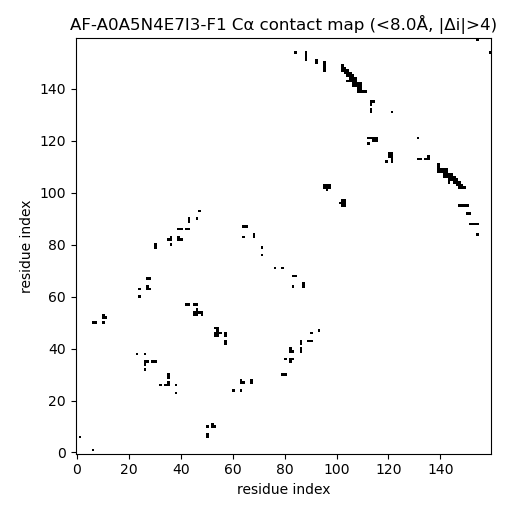1 152 ARG A C 1
ATOM 1218 O O . ARG A 1 152 ? 7.410 9.945 9.216 1.00 94.81 152 ARG A O 1
ATOM 1225 N N . GLU A 1 153 ? 7.868 12.030 9.934 1.00 94.25 153 GLU A N 1
ATOM 1226 C CA . GLU A 1 153 ? 7.514 11.808 11.343 1.00 94.25 153 GLU A CA 1
ATOM 1227 C C . GLU A 1 153 ? 6.054 12.167 11.644 1.00 94.25 153 GLU A C 1
ATOM 1229 O O . GLU A 1 153 ? 5.472 11.621 12.575 1.00 94.25 153 GLU A O 1
ATOM 1234 N N . THR A 1 154 ? 5.456 13.064 10.853 1.00 93.12 154 THR A N 1
ATOM 1235 C CA . THR A 1 154 ? 4.063 13.513 10.992 1.00 93.12 154 THR A CA 1
ATOM 1236 C C . THR A 1 154 ? 3.474 13.920 9.640 1.00 93.12 154 THR A C 1
ATOM 1238 O O . THR A 1 154 ? 4.211 14.318 8.719 1.00 93.12 154 THR A O 1
ATOM 1241 N N . PHE A 1 155 ? 2.142 13.866 9.519 1.00 91.38 155 PHE A N 1
ATOM 1242 C CA . PHE A 1 155 ? 1.449 14.516 8.413 1.00 91.38 155 PHE A CA 1
ATOM 1243 C C . PHE A 1 155 ? 1.195 15.996 8.719 1.00 91.38 155 PHE A C 1
ATOM 124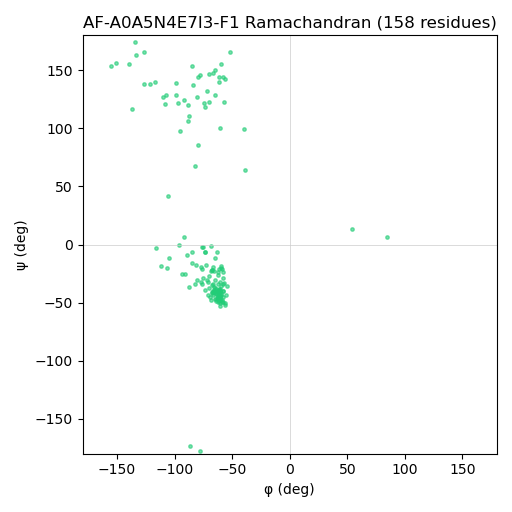5 O O . PHE A 1 155 ? 0.797 16.415 9.802 1.00 91.38 155 PHE A O 1
ATOM 1252 N N . THR A 1 156 ? 1.427 16.816 7.708 1.00 90.44 156 THR A N 1
ATOM 1253 C CA . THR A 1 156 ? 1.259 18.265 7.687 1.00 90.44 156 THR A CA 1
ATOM 1254 C C . THR A 1 156 ? 0.368 18.622 6.506 1.00 90.44 156 THR A C 1
ATOM 1256 O O . THR A 1 156 ? 0.187 17.834 5.582 1.00 90.44 156 THR A O 1
ATOM 1259 N N . ALA A 1 157 ? -0.157 19.844 6.469 1.00 87.50 157 ALA A N 1
ATOM 1260 C CA . ALA A 1 157 ? -1.007 20.269 5.357 1.00 87.50 157 ALA A CA 1
ATOM 1261 C C . ALA A 1 157 ? -0.317 20.227 3.975 1.00 87.50 157 ALA A C 1
ATOM 1263 O O . ALA A 1 157 ? -1.017 20.216 2.970 1.00 87.50 157 ALA A O 1
ATOM 1264 N N . GLN A 1 158 ? 1.021 20.220 3.924 1.00 90.06 158 GLN A N 1
ATOM 1265 C CA . GLN A 1 158 ? 1.797 20.221 2.679 1.00 90.06 158 GLN A CA 1
ATOM 1266 C C . GLN A 1 158 ? 2.186 18.823 2.184 1.00 90.06 158 GLN A C 1
ATOM 1268 O O . GLN A 1 158 ? 2.457 18.671 0.998 1.00 90.06 158 GLN A O 1
ATOM 1273 N N . ASN A 1 159 ? 2.282 17.830 3.076 1.00 90.44 159 ASN A N 1
ATOM 1274 C CA . ASN A 1 159 ? 2.809 16.497 2.748 1.00 90.44 159 ASN A CA 1
ATOM 1275 C C . ASN A 1 159 ? 1.779 15.360 2.886 1.00 90.44 159 ASN A C 1
ATOM 1277 O O . ASN A 1 159 ? 2.139 14.216 2.619 1.00 90.44 159 ASN A O 1
ATOM 1281 N N . ARG A 1 160 ? 0.561 15.672 3.345 1.00 85.31 160 ARG A N 1
ATOM 1282 C CA . ARG A 1 160 ? -0.558 14.733 3.497 1.00 85.31 160 ARG A CA 1
ATOM 1283 C C . ARG A 1 160 ? -1.293 14.471 2.187 1.00 85.31 160 ARG A C 1
ATOM 1285 O O . ARG A 1 160 ? -1.305 15.386 1.332 1.00 85.31 160 ARG A O 1
#

Radius of gyration: 22.97 Å; Cα contacts (8 Å, |Δi|>4): 123; chains: 1; bounding box: 40×41×67 Å